Protein AF-A0A2S6R0L0-F1 (afdb_monomer_lite)

Sequence (97 aa):
MRRILYNMEFKGRGEQETDGEMLWITRSFAPCVSFTTEIDADGVDARIEQVAGPQAEFNSKVTAHDGGELGPGKKFREWGTISFGNGNVLNFDTVGA

Secondary structure (DSSP, 8-state):
-------------EEE-SSSS-EEEEEEEE--EEEEEEE-SS-EEEEEEE-SSPPEEEEEEEEETTSS---TT--EEEEEEEEETTTEEEEEEEEE-

Radius of gyration: 18.36 Å; chains: 1; bounding box: 41×34×45 Å

Foldseek 3Di:
DDDDDDDDDWDWDWDADPPPQLKTKTKTKAAAWDWDWDQDPVGIDIDIGGDDDDIKMWIKIKAFPVSDHDDPPTKMKMWTWIDDDPGDIDTDIDIDD

pLDDT: mean 84.63, std 9.33, range [51.34, 95.25]

Structure (mmCIF, N/CA/C/O backbone):
data_AF-A0A2S6R0L0-F1
#
_entry.id   AF-A0A2S6R0L0-F1
#
loop_
_atom_site.group_PDB
_atom_site.id
_atom_site.type_symbol
_atom_site.label_atom_id
_atom_site.label_alt_id
_atom_site.label_comp_id
_atom_site.label_asym_id
_atom_site.label_entity_id
_atom_site.label_seq_id
_atom_site.pdbx_PDB_ins_code
_atom_site.Cartn_x
_atom_site.Cartn_y
_atom_site.Cartn_z
_atom_site.occupancy
_atom_site.B_iso_or_equiv
_atom_site.auth_seq_id
_atom_site.auth_comp_id
_atom_site.auth_asym_id
_atom_site.auth_atom_id
_atom_site.pdbx_PDB_model_num
ATOM 1 N N . MET A 1 1 ? -16.981 -22.380 16.399 1.00 51.34 1 MET A N 1
ATOM 2 C CA . MET A 1 1 ? -15.949 -21.319 16.412 1.00 51.34 1 MET A CA 1
ATOM 3 C C . MET A 1 1 ? -16.335 -20.294 15.350 1.00 51.34 1 MET A C 1
ATOM 5 O O . MET A 1 1 ? -16.413 -20.679 14.191 1.00 51.34 1 MET A O 1
ATOM 9 N N . ARG A 1 2 ? -16.676 -19.053 15.723 1.00 71.31 2 ARG A N 1
ATOM 10 C CA . ARG A 1 2 ? -16.964 -17.972 14.759 1.00 71.31 2 ARG A CA 1
ATOM 11 C C . ARG A 1 2 ? -15.664 -17.202 14.516 1.00 71.31 2 ARG A C 1
ATOM 13 O O . ARG A 1 2 ? -14.997 -16.843 15.480 1.00 71.31 2 ARG A O 1
ATOM 20 N N . ARG A 1 3 ? -15.268 -17.036 13.253 1.00 70.00 3 ARG A N 1
ATOM 21 C CA . ARG A 1 3 ? -14.073 -16.277 12.853 1.00 70.00 3 ARG A CA 1
ATOM 22 C C . ARG A 1 3 ? -14.522 -14.925 12.312 1.00 70.00 3 ARG A C 1
ATOM 24 O O . ARG A 1 3 ? -15.468 -14.889 11.532 1.00 70.00 3 ARG A O 1
ATOM 31 N N . ILE A 1 4 ? -13.831 -13.860 12.702 1.00 69.69 4 ILE A N 1
ATOM 32 C CA . ILE A 1 4 ? -13.974 -12.528 12.108 1.00 69.69 4 ILE A CA 1
ATOM 33 C C . ILE A 1 4 ? -12.683 -12.264 11.337 1.00 69.69 4 ILE A C 1
ATOM 35 O O . ILE A 1 4 ? -11.598 -12.376 11.907 1.00 69.69 4 ILE A O 1
ATOM 39 N N . LEU A 1 5 ? -12.799 -11.997 10.037 1.00 72.00 5 LEU A N 1
ATOM 40 C CA . LEU A 1 5 ? -11.676 -11.601 9.189 1.00 72.00 5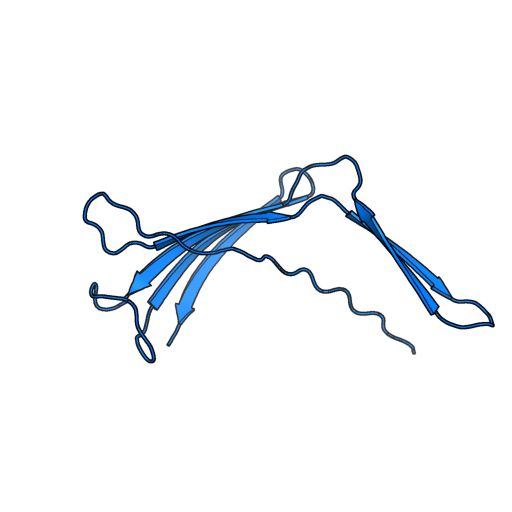 LEU A CA 1
ATOM 41 C C . LEU A 1 5 ? -11.720 -10.089 8.989 1.00 72.00 5 LEU A C 1
ATOM 43 O O . LEU A 1 5 ? -12.762 -9.550 8.626 1.00 72.00 5 LEU A O 1
ATOM 47 N N . TYR A 1 6 ? -10.570 -9.443 9.149 1.00 66.81 6 TYR A N 1
ATOM 48 C CA . TYR A 1 6 ? -10.363 -8.051 8.768 1.00 66.81 6 TYR A CA 1
ATOM 49 C C . TYR A 1 6 ? -9.381 -8.012 7.601 1.00 66.81 6 TYR A C 1
ATOM 51 O O . TYR A 1 6 ? -8.308 -8.608 7.681 1.00 66.81 6 TYR A O 1
ATOM 59 N N . ASN A 1 7 ? -9.751 -7.311 6.529 1.00 67.38 7 ASN A N 1
ATOM 60 C CA . ASN A 1 7 ? -8.891 -7.075 5.374 1.00 67.38 7 ASN A CA 1
ATOM 61 C C . ASN A 1 7 ? -8.625 -5.576 5.259 1.00 67.38 7 ASN A C 1
ATOM 63 O O . ASN A 1 7 ? -9.541 -4.770 5.414 1.00 67.38 7 ASN A O 1
ATOM 67 N N . MET A 1 8 ? -7.380 -5.215 4.965 1.00 64.50 8 MET A N 1
ATOM 68 C CA . MET A 1 8 ? -7.007 -3.846 4.619 1.00 64.50 8 MET A CA 1
ATOM 69 C C . MET A 1 8 ? -6.849 -3.755 3.105 1.00 64.50 8 MET A C 1
ATOM 71 O O . MET A 1 8 ? -6.187 -4.597 2.501 1.00 64.50 8 MET A O 1
ATOM 75 N N . GLU A 1 9 ? -7.457 -2.739 2.502 1.00 68.62 9 GLU A N 1
ATOM 76 C CA . GLU A 1 9 ? -7.383 -2.475 1.068 1.00 68.62 9 GLU A CA 1
ATOM 77 C C . GLU A 1 9 ? -6.772 -1.089 0.850 1.00 68.62 9 GLU A C 1
ATOM 79 O O . GLU A 1 9 ? -7.265 -0.094 1.382 1.00 68.62 9 GLU A O 1
ATOM 84 N N . PHE A 1 10 ? -5.709 -1.023 0.050 1.00 68.88 10 PHE A N 1
ATOM 85 C CA . PHE A 1 10 ? -5.149 0.232 -0.440 1.00 68.88 10 PHE A CA 1
ATOM 86 C C . PHE A 1 10 ? -5.691 0.479 -1.846 1.00 68.88 10 PHE A C 1
ATOM 88 O O . PHE A 1 10 ? -5.569 -0.380 -2.718 1.00 68.88 10 PHE A O 1
ATOM 95 N N . LYS A 1 11 ? -6.299 1.648 -2.071 1.00 67.69 11 LYS A N 1
ATOM 96 C CA . LYS A 1 11 ? -6.769 2.073 -3.396 1.00 67.69 11 LYS A CA 1
ATOM 97 C C . LYS A 1 11 ? -5.923 3.236 -3.870 1.00 67.69 11 LYS A C 1
ATOM 99 O O . LYS A 1 11 ? -5.934 4.301 -3.262 1.00 67.69 11 LYS A O 1
ATOM 104 N N . GLY A 1 12 ? -5.224 3.035 -4.976 1.00 66.06 12 GLY A N 1
ATOM 105 C CA . GLY A 1 12 ? -4.452 4.065 -5.655 1.00 66.06 12 GLY A CA 1
ATOM 106 C C . GLY A 1 12 ? -4.636 3.958 -7.157 1.00 66.06 12 GLY A C 1
ATOM 107 O O . GLY A 1 12 ? -4.985 2.898 -7.677 1.00 66.06 12 GLY A O 1
ATOM 108 N N . ARG A 1 13 ? -4.398 5.066 -7.855 1.00 74.38 13 ARG A N 1
ATOM 109 C CA . ARG A 1 13 ? -4.254 5.071 -9.308 1.00 74.38 13 ARG A CA 1
ATOM 110 C C . ARG A 1 13 ? -2.814 5.436 -9.630 1.00 74.38 13 ARG A C 1
ATOM 112 O O . ARG A 1 13 ? -2.319 6.435 -9.121 1.00 74.38 13 ARG A O 1
ATOM 119 N N . GLY A 1 14 ? -2.162 4.608 -10.439 1.00 75.94 14 GLY A N 1
ATOM 120 C CA . GLY A 1 14 ? -0.831 4.910 -10.945 1.00 75.94 14 GLY A CA 1
ATOM 121 C C . GLY A 1 14 ? -0.874 6.012 -11.991 1.00 75.94 14 GLY A C 1
ATOM 122 O O . GLY A 1 14 ? -1.773 6.037 -12.835 1.00 75.94 14 GLY A O 1
ATOM 123 N N . GLU A 1 15 ? 0.112 6.895 -11.938 1.00 81.62 15 GLU A N 1
ATOM 124 C CA . GLU A 1 15 ? 0.364 7.938 -12.926 1.00 81.62 15 GLU A CA 1
ATOM 125 C C . GLU A 1 15 ? 1.712 7.669 -13.597 1.00 81.62 15 GLU A C 1
ATOM 127 O O . GLU A 1 15 ? 2.636 7.144 -12.973 1.00 81.62 15 GLU A O 1
ATOM 132 N N . GLN A 1 16 ? 1.815 7.981 -14.886 1.00 79.69 16 GLN A N 1
ATOM 133 C CA . GLN A 1 16 ? 3.060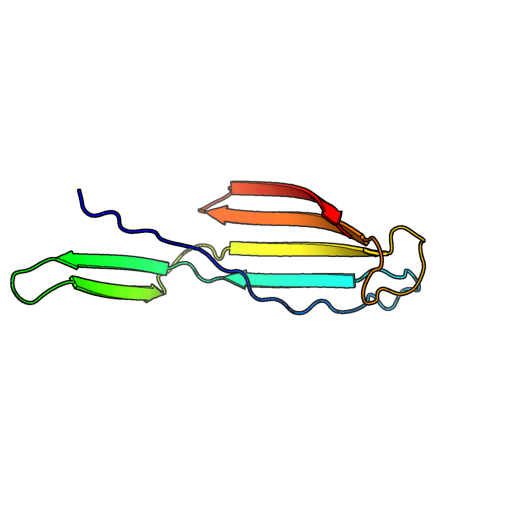 7.806 -15.623 1.00 79.69 16 GLN A CA 1
ATOM 134 C C . GLN A 1 16 ? 4.029 8.941 -15.284 1.00 79.69 16 GLN A C 1
ATOM 136 O O . GLN A 1 16 ? 3.646 10.111 -15.294 1.00 79.69 16 GLN A O 1
ATOM 141 N N . GLU A 1 17 ? 5.285 8.600 -15.011 1.00 78.94 17 GLU A N 1
ATOM 142 C CA . GLU A 1 17 ? 6.340 9.591 -14.833 1.00 78.94 17 GLU A CA 1
ATOM 143 C C . GLU A 1 17 ? 6.698 10.226 -16.188 1.00 78.94 17 GLU A C 1
ATOM 145 O O . GLU A 1 17 ? 6.844 9.544 -17.202 1.00 78.94 17 GLU A O 1
ATOM 150 N N . THR A 1 18 ? 6.793 11.557 -16.231 1.00 63.12 18 THR A N 1
ATOM 151 C CA . THR A 1 18 ? 6.953 12.329 -17.478 1.00 63.12 18 THR A CA 1
ATOM 152 C C . THR A 1 18 ? 8.391 12.438 -17.992 1.00 63.12 18 THR A C 1
ATOM 154 O O . THR A 1 18 ? 8.585 12.897 -19.115 1.00 63.12 18 THR A O 1
ATOM 157 N N . ASP A 1 19 ? 9.393 11.990 -17.229 1.00 65.69 19 ASP A N 1
ATOM 158 C CA . ASP A 1 19 ? 10.824 12.180 -17.537 1.00 65.69 19 ASP A CA 1
ATOM 159 C C . ASP A 1 19 ? 11.413 11.137 -18.514 1.00 65.69 19 ASP A C 1
ATOM 161 O O . ASP A 1 19 ? 12.625 10.953 -18.612 1.00 65.69 19 ASP A O 1
ATOM 165 N N . GLY A 1 20 ? 10.559 10.481 -19.307 1.00 60.78 20 GLY A N 1
ATOM 166 C CA . GLY A 1 20 ? 10.966 9.642 -20.441 1.00 60.78 20 GLY A CA 1
ATOM 167 C C . GLY A 1 20 ? 11.204 8.165 -20.120 1.00 60.78 20 GLY A C 1
ATOM 168 O O . GLY A 1 20 ? 11.369 7.371 -21.046 1.00 60.78 20 GLY A O 1
ATOM 169 N N . GLU A 1 21 ? 11.162 7.763 -18.848 1.00 68.75 21 GLU A N 1
ATOM 170 C CA . GLU A 1 21 ? 11.067 6.348 -18.481 1.00 68.75 21 GLU A CA 1
ATOM 171 C C . GLU A 1 21 ? 9.611 5.865 -18.578 1.00 68.75 21 GLU A C 1
ATOM 173 O O . GLU A 1 21 ? 8.676 6.544 -18.157 1.00 68.75 21 GLU A O 1
ATOM 178 N N . MET A 1 22 ? 9.400 4.654 -19.110 1.00 79.06 22 MET A N 1
ATOM 179 C CA . MET A 1 22 ? 8.099 3.964 -19.101 1.00 79.06 22 MET A CA 1
ATOM 180 C C . MET A 1 22 ? 7.810 3.402 -17.701 1.00 79.06 22 MET A C 1
ATOM 182 O O . MET A 1 22 ? 7.682 2.190 -17.493 1.00 79.06 22 MET A O 1
ATOM 186 N N . LEU A 1 23 ? 7.768 4.309 -16.728 1.00 85.81 23 LEU A N 1
ATOM 187 C CA . LEU A 1 23 ? 7.613 4.035 -15.313 1.00 85.81 23 LEU A CA 1
ATOM 188 C C . LEU A 1 23 ? 6.291 4.618 -14.825 1.00 85.81 23 LEU A C 1
ATOM 190 O O . LEU A 1 23 ? 5.982 5.790 -15.030 1.00 85.81 23 LEU A O 1
ATOM 194 N N . TRP A 1 24 ? 5.506 3.775 -14.170 1.00 87.88 24 TRP A N 1
ATOM 195 C CA . TRP A 1 24 ? 4.250 4.162 -13.549 1.00 87.88 24 TRP A CA 1
ATOM 196 C C . TRP A 1 24 ? 4.435 4.190 -12.046 1.00 87.88 24 TRP A C 1
ATOM 198 O O . TRP A 1 24 ? 4.882 3.208 -11.455 1.00 87.88 24 TRP A O 1
ATOM 208 N N . ILE A 1 25 ? 4.088 5.307 -11.422 1.00 88.75 25 ILE A N 1
ATOM 209 C CA . ILE A 1 25 ? 4.218 5.508 -9.985 1.00 88.75 25 ILE A CA 1
ATOM 210 C C . ILE A 1 25 ? 2.823 5.592 -9.388 1.00 88.75 25 ILE A C 1
ATOM 212 O O . ILE A 1 25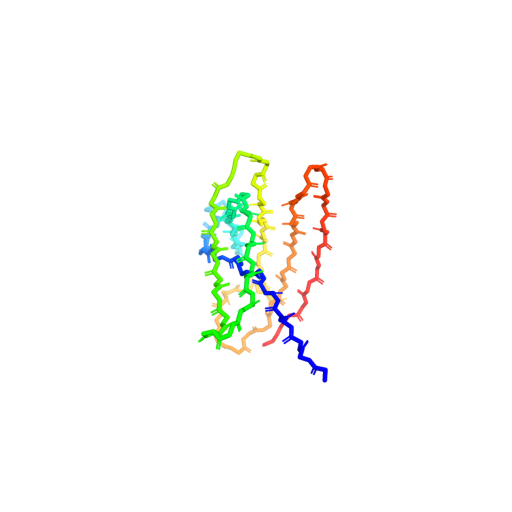 ? 1.984 6.370 -9.833 1.00 88.75 25 ILE A O 1
ATOM 216 N N . THR A 1 26 ? 2.573 4.801 -8.351 1.00 89.25 26 THR A N 1
ATOM 217 C CA . THR A 1 26 ? 1.335 4.878 -7.573 1.00 89.25 26 THR A CA 1
ATOM 218 C C . THR A 1 26 ? 1.659 5.315 -6.161 1.00 89.25 26 THR A C 1
ATOM 220 O O . THR A 1 26 ? 2.525 4.729 -5.509 1.00 89.25 26 THR A O 1
ATOM 223 N N . ARG A 1 27 ? 0.917 6.309 -5.671 1.00 89.50 27 ARG A N 1
ATOM 224 C CA . ARG A 1 27 ? 0.886 6.665 -4.255 1.00 89.50 27 ARG A CA 1
ATOM 225 C C . ARG A 1 27 ? -0.540 6.602 -3.748 1.00 89.50 27 ARG A C 1
ATOM 227 O O . ARG A 1 27 ? -1.447 7.147 -4.372 1.00 89.50 27 ARG A O 1
ATOM 234 N N . SER A 1 28 ? -0.743 5.928 -2.625 1.00 89.25 28 SER A N 1
ATOM 235 C CA . SER A 1 28 ? -2.034 5.923 -1.942 1.00 89.25 28 SER A CA 1
ATOM 236 C C . SER A 1 28 ? -1.860 5.928 -0.437 1.00 89.25 28 SER A C 1
ATOM 238 O O . SER A 1 28 ? -0.852 5.455 0.087 1.00 89.25 28 SER A O 1
ATOM 240 N N . PHE A 1 29 ? -2.861 6.470 0.244 1.00 87.56 29 PHE A N 1
ATOM 241 C CA . PHE A 1 29 ? -2.850 6.663 1.683 1.00 87.56 29 PHE A CA 1
ATOM 242 C C . PHE A 1 29 ? -4.098 6.028 2.284 1.00 87.56 29 PHE A C 1
ATOM 244 O O . PHE A 1 29 ? -5.184 6.124 1.708 1.00 87.56 29 PHE A O 1
ATOM 251 N N . ALA A 1 30 ? -3.948 5.404 3.448 1.00 87.19 30 ALA A N 1
ATOM 252 C CA . ALA A 1 30 ? -5.059 4.895 4.240 1.00 87.19 30 ALA A CA 1
ATOM 253 C C . ALA A 1 30 ? -4.993 5.492 5.656 1.00 87.19 30 ALA A C 1
ATOM 255 O O . ALA A 1 30 ? -3.928 5.454 6.283 1.00 87.19 30 ALA A O 1
ATOM 256 N N . PRO A 1 31 ? -6.094 6.066 6.175 1.00 87.44 31 PRO A N 1
ATOM 257 C CA . PRO A 1 31 ? -6.095 6.678 7.496 1.00 87.44 31 PRO A CA 1
ATOM 258 C C . PRO A 1 31 ? -5.917 5.634 8.604 1.00 87.44 31 PRO A C 1
ATOM 260 O O . PRO A 1 31 ? -6.216 4.452 8.430 1.00 87.44 31 PRO A O 1
ATOM 263 N N . CYS A 1 32 ? -5.475 6.089 9.777 1.00 85.38 32 CYS A N 1
ATOM 264 C CA . CYS A 1 32 ? -5.523 5.272 10.983 1.00 85.38 32 CYS A CA 1
ATOM 265 C C . CYS A 1 32 ? -6.985 5.089 11.410 1.00 85.38 32 CYS A C 1
ATOM 267 O O . CYS A 1 32 ? -7.733 6.066 11.501 1.00 85.38 32 CYS A O 1
ATOM 269 N N . VAL A 1 33 ? -7.398 3.849 11.657 1.00 86.56 33 VAL A N 1
ATOM 270 C CA . VAL A 1 33 ? -8.780 3.519 12.015 1.00 86.56 33 VAL A CA 1
ATOM 271 C C . VAL A 1 33 ? -8.829 2.570 13.207 1.00 86.56 33 VAL A C 1
ATOM 273 O O . VAL A 1 33 ? -7.940 1.739 13.394 1.00 86.56 33 VAL A O 1
ATOM 276 N N . SER A 1 34 ? -9.891 2.689 13.997 1.00 85.94 34 SER A N 1
ATOM 277 C CA . SER A 1 34 ? -10.299 1.705 14.993 1.00 85.94 34 SER A CA 1
ATOM 278 C C . SER A 1 34 ? -11.397 0.819 14.413 1.00 85.94 34 SER A C 1
ATOM 280 O O . SER A 1 34 ? -12.311 1.315 13.753 1.00 85.94 34 SER A O 1
ATOM 282 N N . PHE A 1 35 ? -11.310 -0.482 14.685 1.00 88.00 35 PHE A N 1
ATOM 283 C CA . PHE A 1 35 ? -12.348 -1.459 14.375 1.00 88.00 35 PHE A CA 1
ATOM 284 C C . PHE A 1 35 ? -12.952 -1.954 15.684 1.00 88.00 35 PHE A C 1
ATOM 286 O O . PHE A 1 35 ? -12.273 -2.620 16.468 1.00 88.00 35 PHE A O 1
ATOM 293 N N . THR A 1 36 ? -14.230 -1.665 15.899 1.00 88.50 36 THR A N 1
ATOM 294 C CA . THR A 1 36 ? -14.974 -2.140 17.068 1.00 88.50 36 THR A CA 1
ATOM 295 C C . THR A 1 36 ? -16.017 -3.134 16.593 1.00 88.50 36 THR A C 1
ATOM 297 O O . THR A 1 36 ? -16.811 -2.817 15.711 1.00 88.50 36 THR A O 1
ATOM 300 N N . THR A 1 37 ? -16.005 -4.343 17.152 1.00 89.94 37 THR A N 1
ATOM 301 C CA . THR A 1 37 ? -17.054 -5.339 16.911 1.00 89.94 37 THR A CA 1
ATOM 302 C C . THR A 1 37 ? -17.680 -5.748 18.229 1.00 89.94 37 THR A C 1
ATOM 304 O O . THR A 1 37 ? -16.980 -6.210 19.131 1.00 89.94 37 THR A O 1
ATOM 307 N N . GLU A 1 38 ? -18.995 -5.611 18.311 1.00 90.94 38 GLU A N 1
ATOM 308 C CA . GLU A 1 38 ? -19.809 -6.012 19.450 1.00 90.94 38 GLU A CA 1
ATOM 309 C C . GLU A 1 38 ? -20.703 -7.180 19.030 1.00 90.94 38 GLU A C 1
ATOM 311 O O . GLU A 1 38 ? -21.230 -7.221 17.918 1.00 90.94 38 GLU A O 1
ATOM 316 N N . ILE A 1 39 ? -20.817 -8.180 19.904 1.00 91.00 39 ILE A N 1
ATOM 317 C CA . ILE A 1 39 ? -21.658 -9.356 19.682 1.00 91.00 39 ILE A CA 1
ATOM 318 C C . ILE A 1 39 ? -22.613 -9.450 20.859 1.00 91.00 39 ILE A C 1
ATOM 320 O O . ILE A 1 39 ? -22.171 -9.614 21.998 1.00 91.00 39 ILE A O 1
ATOM 324 N N . ASP A 1 40 ? -23.905 -9.395 20.577 1.00 90.38 40 ASP A N 1
ATOM 325 C CA . ASP A 1 40 ? -24.963 -9.480 21.576 1.00 90.38 40 ASP A CA 1
ATOM 326 C C . ASP A 1 40 ? -26.061 -10.468 21.139 1.00 90.38 40 ASP A C 1
ATOM 328 O O . ASP A 1 40 ? -25.855 -11.322 20.269 1.00 90.38 40 ASP A O 1
ATOM 332 N N . ALA A 1 41 ? -27.209 -10.423 21.818 1.00 94.31 41 ALA A N 1
ATOM 333 C CA . ALA A 1 41 ? -28.349 -11.277 21.500 1.00 94.31 41 ALA A CA 1
ATOM 334 C C . ALA A 1 41 ? -29.032 -10.902 20.171 1.00 94.31 41 ALA A C 1
ATOM 336 O O . ALA A 1 41 ? -29.676 -11.763 19.570 1.00 94.31 41 ALA A O 1
ATOM 337 N N . ASP A 1 42 ? -28.865 -9.660 19.712 1.00 90.94 42 ASP A N 1
ATOM 338 C CA . ASP A 1 42 ? -29.490 -9.105 18.512 1.00 90.94 42 ASP A CA 1
ATOM 339 C C . ASP A 1 42 ? -28.614 -9.313 17.266 1.00 90.94 42 ASP A C 1
ATOM 341 O O . ASP A 1 42 ? -29.120 -9.363 16.141 1.00 90.94 42 ASP A O 1
ATOM 345 N N . GLY A 1 43 ? -27.308 -9.532 17.447 1.00 88.94 43 GLY A N 1
ATOM 346 C CA . GLY A 1 43 ? -26.425 -10.006 16.391 1.00 88.94 43 GLY A CA 1
ATOM 347 C C . GLY A 1 43 ? -24.979 -9.551 16.536 1.00 88.94 43 GLY A C 1
ATOM 348 O O . GLY A 1 43 ? -24.326 -9.791 17.549 1.00 88.94 43 GLY A O 1
ATOM 349 N N . VAL A 1 44 ? -24.445 -9.002 15.445 1.00 90.25 44 VAL A N 1
ATOM 350 C CA . VAL A 1 44 ? -23.079 -8.477 15.353 1.00 90.25 44 VAL A CA 1
ATOM 351 C C . VAL A 1 44 ? -23.173 -7.040 14.861 1.00 90.25 44 VAL A C 1
ATOM 353 O O . VAL A 1 44 ? -23.643 -6.820 13.744 1.00 90.25 44 VAL A O 1
ATOM 356 N N . ASP A 1 45 ? -22.708 -6.092 15.670 1.00 90.19 45 ASP A N 1
ATOM 357 C CA . ASP A 1 45 ? -22.501 -4.702 15.263 1.00 90.19 45 ASP A CA 1
ATOM 358 C C . ASP A 1 45 ? -21.008 -4.465 15.017 1.00 90.19 45 ASP A C 1
ATOM 360 O O . ASP A 1 45 ? -20.159 -4.895 15.800 1.00 90.19 45 ASP A O 1
ATOM 364 N N . ALA A 1 46 ? -20.677 -3.801 13.913 1.00 88.81 46 ALA A N 1
ATOM 365 C CA . ALA A 1 46 ? -19.303 -3.521 13.525 1.00 88.81 46 ALA A CA 1
ATOM 366 C C . ALA A 1 4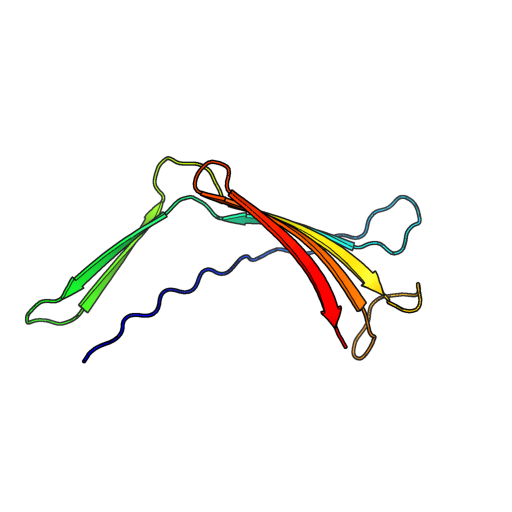6 ? -19.169 -2.067 13.084 1.00 88.81 46 ALA A C 1
ATOM 368 O O . ALA A 1 46 ? -19.870 -1.598 12.187 1.00 88.81 46 ALA A O 1
ATOM 369 N N . ARG A 1 47 ? -18.220 -1.362 13.699 1.00 89.75 47 ARG A N 1
ATOM 370 C CA . ARG A 1 47 ? -17.962 0.058 13.463 1.00 89.75 47 ARG A CA 1
ATOM 371 C C . ARG A 1 47 ? -16.506 0.266 13.090 1.00 89.75 47 ARG A C 1
ATOM 373 O O . ARG A 1 47 ? -15.607 -0.334 13.682 1.00 89.75 47 ARG A O 1
ATOM 380 N N . ILE A 1 48 ? -16.296 1.124 12.097 1.00 88.31 48 ILE A N 1
ATOM 381 C CA . ILE A 1 48 ? -14.976 1.561 11.650 1.00 88.31 48 ILE A CA 1
ATOM 382 C C . ILE A 1 48 ? -14.940 3.070 11.799 1.00 88.31 48 ILE A C 1
ATOM 384 O O . ILE A 1 48 ? -15.734 3.775 11.179 1.00 88.31 48 ILE A O 1
ATOM 388 N N . GLU A 1 49 ? -14.016 3.556 12.611 1.00 91.62 49 GLU A N 1
ATOM 389 C CA . GLU A 1 49 ? -13.902 4.975 12.920 1.00 91.62 49 GLU A CA 1
ATOM 390 C C . GLU A 1 49 ? -12.477 5.431 12.656 1.00 91.62 49 GLU A C 1
ATOM 392 O O . GLU A 1 49 ? -11.517 4.792 13.086 1.00 91.62 49 GLU A O 1
ATOM 397 N N . GLN A 1 50 ? -12.326 6.547 11.947 1.00 89.00 50 GLN A N 1
ATOM 398 C CA . GLN A 1 50 ? -11.024 7.177 11.813 1.00 89.00 50 GLN A CA 1
ATOM 399 C C . GLN A 1 50 ? -10.586 7.736 13.167 1.00 89.00 50 GLN A C 1
ATOM 401 O O . GLN A 1 50 ? -11.350 8.414 13.850 1.00 89.00 50 GLN A O 1
ATOM 406 N N . VAL A 1 51 ? -9.335 7.479 13.533 1.00 89.31 51 VAL A N 1
ATOM 407 C CA . VAL A 1 51 ? -8.731 7.960 14.777 1.00 89.31 51 VAL A CA 1
ATOM 408 C C . VAL A 1 51 ? -7.475 8.769 14.479 1.00 89.31 51 VAL A C 1
ATOM 410 O O . VAL A 1 51 ? -6.890 8.679 13.397 1.00 89.31 51 VAL A O 1
ATOM 413 N N . ALA A 1 52 ? -7.045 9.580 15.445 1.00 89.69 52 ALA A N 1
ATOM 414 C CA . ALA A 1 52 ? -5.758 10.255 15.351 1.00 89.69 52 ALA A CA 1
ATOM 415 C C . ALA A 1 52 ? -4.625 9.216 15.350 1.00 89.69 52 ALA A C 1
ATOM 417 O O . ALA A 1 52 ? -4.574 8.341 16.213 1.00 89.69 52 ALA A O 1
ATOM 418 N N . GLY A 1 53 ? -3.704 9.323 14.394 1.00 85.12 53 GLY A N 1
ATOM 419 C CA . GLY A 1 53 ? -2.582 8.400 14.277 1.00 85.12 53 GLY A CA 1
ATOM 420 C C . GLY A 1 53 ? -1.868 8.504 12.930 1.00 85.12 53 GLY A C 1
ATOM 421 O O . GLY A 1 53 ? -2.325 9.230 12.043 1.00 85.12 53 GLY A O 1
ATOM 422 N N . PRO A 1 54 ? -0.739 7.795 12.770 1.00 84.56 54 PRO A N 1
ATOM 423 C CA . PRO A 1 54 ? -0.012 7.761 11.510 1.00 84.56 54 PRO A CA 1
ATOM 424 C C . PRO A 1 54 ? -0.845 7.058 10.433 1.00 84.56 54 PRO A C 1
ATOM 426 O O . PRO A 1 54 ? -1.384 5.974 10.660 1.00 84.56 54 PRO A O 1
ATOM 429 N N . GLN A 1 55 ? -0.930 7.675 9.256 1.00 87.38 55 GLN A N 1
ATOM 430 C CA . GLN A 1 55 ? -1.507 7.047 8.070 1.00 87.38 55 GLN A CA 1
ATOM 431 C C . GLN A 1 55 ? -0.587 5.945 7.546 1.00 87.38 55 GLN A C 1
ATOM 433 O O . GLN A 1 55 ? 0.635 6.026 7.691 1.00 87.38 55 GLN A O 1
ATOM 438 N N . ALA A 1 56 ? -1.177 4.934 6.921 1.00 89.56 56 ALA A N 1
ATOM 439 C CA . ALA A 1 56 ? -0.417 4.019 6.092 1.00 89.56 56 ALA A CA 1
ATOM 440 C C . ALA A 1 56 ? -0.227 4.632 4.701 1.00 89.56 56 ALA A C 1
ATOM 442 O O . ALA A 1 56 ? -1.138 5.269 4.168 1.00 89.56 56 ALA A O 1
ATOM 443 N N . GLU A 1 57 ? 0.945 4.429 4.114 1.00 91.00 57 GLU A N 1
ATOM 444 C CA . GLU A 1 57 ? 1.300 4.932 2.793 1.00 91.00 57 GLU A CA 1
ATOM 445 C C . GLU A 1 57 ? 1.834 3.783 1.940 1.00 91.00 57 GLU A C 1
ATOM 447 O O . GLU A 1 57 ? 2.772 3.080 2.316 1.00 91.00 57 GLU A O 1
ATOM 452 N N . PHE A 1 58 ? 1.225 3.605 0.775 1.00 91.00 58 PHE A N 1
ATOM 453 C CA . PHE A 1 58 ? 1.669 2.690 -0.263 1.00 91.00 58 PHE A CA 1
ATOM 454 C C . PHE A 1 58 ? 2.341 3.500 -1.367 1.00 91.00 58 PHE A C 1
ATOM 456 O O . PHE A 1 58 ? 1.708 4.366 -1.976 1.00 91.00 58 PHE A O 1
ATOM 463 N N . ASN A 1 59 ? 3.605 3.188 -1.635 1.00 91.81 59 ASN A N 1
ATOM 464 C CA . ASN A 1 59 ? 4.374 3.707 -2.756 1.00 91.81 59 ASN A CA 1
ATOM 465 C C . ASN A 1 59 ? 4.768 2.544 -3.654 1.00 91.81 59 ASN A C 1
ATOM 467 O O . ASN A 1 59 ? 5.410 1.606 -3.189 1.00 91.81 59 ASN A O 1
ATOM 471 N N . SER A 1 60 ? 4.449 2.632 -4.938 1.00 92.00 60 SER A N 1
ATOM 472 C CA . SER A 1 60 ? 4.791 1.596 -5.905 1.00 92.00 60 SER A CA 1
ATOM 473 C C . SER A 1 60 ? 5.300 2.184 -7.207 1.00 92.00 60 SER A C 1
ATOM 475 O O . SER A 1 60 ? 4.909 3.282 -7.609 1.00 92.00 60 SER A O 1
ATOM 477 N N . LYS A 1 61 ? 6.182 1.426 -7.845 1.00 92.56 61 LYS A N 1
ATOM 478 C CA . LYS A 1 61 ? 6.722 1.642 -9.175 1.00 92.56 61 LYS A CA 1
ATOM 479 C C . LYS A 1 61 ? 6.429 0.409 -10.015 1.00 92.56 61 LYS A C 1
ATOM 481 O O . LYS A 1 61 ? 6.723 -0.703 -9.587 1.00 92.56 61 LYS A O 1
ATOM 486 N N . VAL A 1 62 ? 5.886 0.612 -11.209 1.00 92.19 62 VAL A N 1
ATOM 487 C CA . VAL A 1 62 ? 5.544 -0.450 -12.157 1.00 92.19 62 VAL A CA 1
ATOM 488 C C . VAL A 1 62 ? 6.184 -0.151 -13.503 1.00 92.19 62 VAL A C 1
ATOM 490 O O . VAL A 1 62 ? 6.076 0.960 -14.021 1.00 92.19 62 VAL A O 1
ATOM 493 N N . THR A 1 63 ? 6.797 -1.162 -14.107 1.00 91.94 63 THR A N 1
ATOM 494 C CA . THR A 1 63 ? 7.254 -1.095 -15.497 1.00 91.94 63 THR A CA 1
ATOM 495 C C . THR A 1 63 ? 6.920 -2.379 -16.244 1.00 91.94 63 THR A C 1
ATOM 497 O O . THR A 1 63 ? 6.792 -3.452 -15.642 1.00 91.94 63 THR A O 1
ATOM 500 N N . ALA A 1 64 ? 6.776 -2.281 -17.564 1.00 90.50 64 ALA A N 1
ATOM 501 C CA . ALA A 1 64 ? 6.650 -3.461 -18.401 1.00 90.50 64 ALA A CA 1
ATOM 502 C C . ALA A 1 64 ? 7.978 -4.227 -18.391 1.00 90.50 64 ALA A C 1
ATOM 504 O O . ALA A 1 64 ? 9.056 -3.646 -18.502 1.00 90.50 64 ALA A O 1
ATOM 505 N N . HIS A 1 65 ? 7.919 -5.550 -18.269 1.00 86.50 65 HIS A N 1
ATOM 506 C CA . HIS A 1 65 ? 9.127 -6.373 -18.179 1.00 86.50 65 HIS A CA 1
ATOM 507 C C . HIS A 1 65 ? 9.955 -6.345 -19.482 1.00 86.50 65 HIS A C 1
ATOM 509 O O . HIS A 1 65 ? 11.149 -6.638 -19.474 1.00 86.50 65 HIS A O 1
ATOM 515 N N . ASP A 1 66 ? 9.323 -6.014 -20.610 1.00 87.44 66 ASP A N 1
ATOM 516 C CA . ASP A 1 66 ? 9.951 -5.841 -21.923 1.00 87.44 66 ASP A CA 1
ATOM 517 C C . ASP A 1 66 ? 10.460 -4.405 -22.172 1.00 87.44 66 ASP A C 1
ATOM 519 O O . ASP A 1 66 ? 11.006 -4.136 -23.239 1.00 87.44 66 ASP A O 1
ATOM 523 N N . GLY A 1 67 ? 10.281 -3.488 -21.212 1.00 81.50 67 GLY A N 1
ATOM 524 C CA . GLY A 1 67 ? 10.617 -2.067 -21.350 1.00 81.50 67 GLY A CA 1
ATOM 525 C C . GLY A 1 67 ? 9.680 -1.277 -22.274 1.00 81.50 67 GLY A C 1
ATOM 526 O O . GLY A 1 67 ? 9.966 -0.122 -22.578 1.00 81.50 67 GLY A O 1
ATOM 527 N N . GLY A 1 68 ? 8.587 -1.887 -22.746 1.00 84.00 68 GLY A N 1
ATOM 528 C CA . GLY A 1 68 ? 7.589 -1.242 -23.595 1.00 84.00 68 GLY A CA 1
ATOM 529 C C . GLY A 1 68 ? 6.423 -0.630 -22.814 1.00 84.00 68 GLY A C 1
ATOM 530 O O . GLY A 1 68 ? 6.486 -0.400 -21.608 1.00 84.00 68 GLY A O 1
ATOM 531 N N . GLU A 1 69 ? 5.311 -0.382 -23.510 1.00 87.19 69 GLU A N 1
ATOM 532 C CA . GLU A 1 69 ? 4.065 0.055 -22.868 1.00 87.19 69 GLU A CA 1
ATOM 533 C C . GLU A 1 69 ? 3.434 -1.072 -22.043 1.00 87.19 69 GLU A C 1
ATO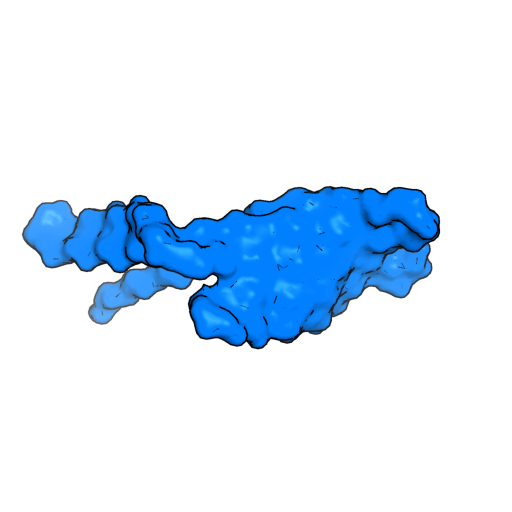M 535 O O . GLU A 1 69 ? 3.459 -2.237 -22.460 1.00 87.19 69 GLU A O 1
ATOM 540 N N . LEU A 1 70 ? 2.840 -0.716 -20.898 1.00 85.19 70 LEU A N 1
ATOM 541 C CA . LEU A 1 70 ? 1.987 -1.609 -20.113 1.00 85.19 70 LEU A CA 1
ATOM 542 C C . LEU A 1 70 ? 0.682 -1.880 -20.865 1.00 85.19 70 LEU A C 1
ATOM 544 O O . LEU A 1 70 ? 0.118 -0.996 -21.506 1.00 85.19 70 LEU A O 1
ATOM 548 N N . GLY A 1 71 ? 0.171 -3.103 -20.756 1.00 83.25 71 GLY A N 1
ATOM 549 C CA . GLY A 1 71 ? -1.083 -3.473 -21.396 1.00 83.25 71 GLY A CA 1
ATOM 550 C C . GLY A 1 71 ? -1.568 -4.864 -20.998 1.00 83.25 71 GLY A C 1
ATOM 551 O O . GLY A 1 71 ? -0.839 -5.610 -20.340 1.00 83.25 71 GLY A O 1
ATOM 552 N N . PRO A 1 72 ? -2.801 -5.228 -21.387 1.00 85.06 72 PRO A N 1
ATOM 553 C CA . PRO A 1 72 ? -3.377 -6.528 -21.065 1.00 85.06 72 PRO A CA 1
ATOM 554 C C . PRO A 1 72 ? -2.488 -7.693 -21.527 1.00 85.06 72 PRO A C 1
ATOM 556 O O . PRO A 1 72 ? -2.044 -7.722 -22.674 1.00 85.06 72 PRO A O 1
ATOM 559 N N . GLY A 1 73 ? -2.244 -8.657 -20.634 1.00 85.06 73 GLY A N 1
ATOM 560 C CA . GLY A 1 73 ? -1.451 -9.861 -20.912 1.00 85.06 73 GLY A CA 1
ATOM 561 C C . GLY A 1 73 ? 0.064 -9.643 -21.002 1.00 85.06 73 GLY A C 1
ATOM 562 O O . GLY A 1 73 ? 0.788 -10.569 -21.377 1.00 85.06 73 GLY A O 1
ATOM 563 N N . LYS A 1 74 ? 0.560 -8.439 -20.690 1.00 89.38 74 LYS A N 1
ATOM 564 C CA . LYS A 1 74 ? 1.996 -8.174 -20.602 1.00 89.38 74 LYS A CA 1
ATOM 565 C C . LYS A 1 74 ? 2.524 -8.420 -19.198 1.00 89.38 74 LYS A C 1
ATOM 567 O O . LYS A 1 74 ? 1.958 -7.963 -18.209 1.00 89.38 74 LYS A O 1
ATOM 572 N N . LYS A 1 75 ? 3.705 -9.036 -19.144 1.00 93.19 75 LYS A N 1
ATOM 573 C CA . LYS A 1 75 ? 4.471 -9.152 -17.906 1.00 93.19 75 LYS A CA 1
ATOM 574 C C . LYS A 1 75 ? 4.922 -7.783 -17.423 1.00 93.19 75 LYS A C 1
ATOM 576 O O . LYS A 1 75 ? 5.393 -6.962 -18.213 1.00 93.19 75 LYS A O 1
ATOM 581 N N . PHE A 1 76 ? 4.861 -7.586 -16.118 1.00 92.44 76 PHE A N 1
ATOM 582 C CA . PHE A 1 76 ? 5.317 -6.370 -15.461 1.00 92.44 76 PHE A CA 1
ATOM 583 C C . PHE A 1 76 ? 6.164 -6.714 -14.242 1.00 92.44 76 PHE A C 1
ATOM 585 O O . PHE A 1 76 ? 6.065 -7.808 -13.679 1.00 92.44 76 PHE A O 1
ATOM 592 N N . ARG A 1 77 ? 7.004 -5.765 -13.839 1.00 92.88 77 ARG A N 1
ATOM 593 C CA . ARG A 1 77 ? 7.650 -5.769 -12.530 1.00 92.88 77 ARG A CA 1
ATOM 594 C C . ARG A 1 77 ? 7.083 -4.617 -11.724 1.00 92.88 77 ARG A C 1
ATOM 596 O O . ARG A 1 77 ? 7.029 -3.494 -12.220 1.00 92.88 77 ARG A O 1
ATOM 603 N N . GLU A 1 78 ? 6.692 -4.911 -10.496 1.00 92.50 78 GLU A N 1
ATOM 604 C CA . GLU A 1 78 ? 6.227 -3.937 -9.524 1.00 92.50 78 GLU A CA 1
ATOM 605 C C . GLU A 1 78 ? 7.091 -4.016 -8.269 1.00 92.50 78 GLU A C 1
ATOM 607 O O . GLU A 1 78 ? 7.346 -5.101 -7.753 1.00 92.50 78 GLU A O 1
ATOM 612 N N . TRP A 1 79 ? 7.535 -2.874 -7.760 1.00 94.44 79 TRP A N 1
ATOM 613 C CA . TRP A 1 79 ? 8.278 -2.817 -6.510 1.00 94.44 79 TRP A CA 1
ATOM 614 C C . TRP A 1 79 ? 7.958 -1.542 -5.753 1.00 94.44 79 TRP A C 1
ATOM 616 O O . TRP A 1 79 ? 7.600 -0.514 -6.332 1.00 94.44 79 TRP A O 1
ATOM 626 N N . GLY A 1 80 ? 8.113 -1.595 -4.438 1.00 94.38 80 GLY A N 1
ATOM 627 C CA . GLY A 1 80 ? 7.702 -0.475 -3.621 1.00 94.38 80 GLY A CA 1
ATOM 628 C C . GLY A 1 80 ? 7.781 -0.719 -2.131 1.00 94.38 80 GLY A C 1
ATOM 629 O O . GLY A 1 80 ? 8.406 -1.668 -1.648 1.00 94.38 80 GLY A O 1
ATOM 630 N N . THR A 1 81 ? 7.131 0.186 -1.410 1.00 94.69 81 THR A N 1
ATOM 631 C CA . THR A 1 81 ? 7.070 0.186 0.043 1.00 94.69 81 TH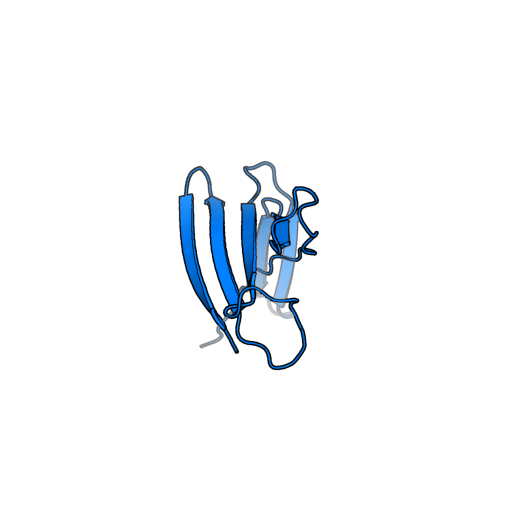R A CA 1
ATOM 632 C C . THR A 1 81 ? 5.646 0.390 0.536 1.00 94.69 81 THR A C 1
ATOM 634 O O . THR A 1 81 ? 4.847 1.109 -0.063 1.00 94.69 81 THR A O 1
ATOM 637 N N . ILE A 1 82 ? 5.342 -0.239 1.667 1.00 91.62 82 ILE A N 1
ATOM 638 C CA . ILE A 1 82 ? 4.163 0.054 2.476 1.00 91.62 82 ILE A CA 1
ATOM 639 C C . ILE A 1 82 ? 4.669 0.484 3.841 1.00 91.62 82 ILE A C 1
ATOM 641 O O . ILE A 1 82 ? 5.210 -0.341 4.578 1.00 91.62 82 ILE A O 1
ATOM 645 N N . SER A 1 83 ? 4.517 1.759 4.184 1.00 91.94 83 SER A N 1
ATOM 646 C CA . SER A 1 83 ? 4.732 2.228 5.549 1.00 91.94 83 SER A CA 1
ATOM 647 C C . SER A 1 83 ? 3.403 2.199 6.297 1.00 91.94 83 SER A C 1
ATOM 649 O O . SER A 1 83 ? 2.353 2.548 5.764 1.00 91.94 83 SER A O 1
ATOM 651 N N . PHE A 1 84 ? 3.419 1.705 7.527 1.00 87.69 84 PHE A N 1
ATOM 652 C CA . PHE A 1 84 ? 2.227 1.591 8.364 1.00 87.69 84 PHE A CA 1
ATOM 653 C C . PHE A 1 84 ? 2.635 1.545 9.831 1.00 87.69 84 PHE A C 1
ATOM 655 O O . PHE A 1 84 ? 3.809 1.380 10.142 1.00 87.69 84 PHE A O 1
ATOM 662 N N . GLY A 1 85 ? 1.663 1.698 10.735 1.00 75.25 85 GLY A N 1
ATOM 663 C CA . GLY A 1 85 ? 1.825 1.451 12.170 1.00 75.25 85 GLY A CA 1
ATOM 664 C C . GLY A 1 85 ? 3.131 1.993 12.754 1.00 75.25 85 GLY A C 1
ATOM 665 O O . GLY A 1 85 ? 4.092 1.251 12.882 1.00 75.25 85 GLY A O 1
ATOM 666 N N . ASN A 1 86 ? 3.170 3.276 13.100 1.00 79.94 86 ASN A N 1
ATOM 667 C CA . ASN A 1 86 ? 4.246 3.922 13.862 1.00 79.94 86 ASN A CA 1
ATOM 668 C C . ASN A 1 86 ? 5.689 3.435 13.564 1.00 79.94 86 ASN A C 1
ATOM 670 O O . ASN A 1 86 ? 6.411 3.025 14.472 1.00 79.94 86 ASN A O 1
ATOM 674 N N . GLY A 1 87 ? 6.099 3.486 12.291 1.00 84.69 87 GLY A N 1
ATOM 675 C CA . GLY A 1 87 ? 7.478 3.214 11.862 1.00 84.69 87 GLY A CA 1
ATOM 676 C C . GLY A 1 87 ? 7.720 1.853 11.205 1.00 84.69 87 GLY A C 1
ATOM 677 O O . GLY A 1 87 ? 8.855 1.574 10.824 1.00 84.69 87 GLY A O 1
ATOM 678 N N . ASN A 1 88 ? 6.693 1.015 11.030 1.00 89.00 88 ASN A N 1
ATOM 679 C CA . ASN A 1 88 ? 6.843 -0.219 10.262 1.00 89.00 88 ASN A CA 1
ATOM 680 C C . ASN A 1 88 ? 6.903 0.069 8.759 1.00 89.00 88 ASN A C 1
ATOM 682 O O . ASN A 1 88 ? 6.205 0.945 8.243 1.00 89.00 88 ASN A O 1
ATOM 686 N N . VAL A 1 89 ? 7.728 -0.709 8.057 1.00 92.62 89 VAL A N 1
ATOM 687 C CA . VAL A 1 89 ? 7.880 -0.644 6.602 1.00 92.62 89 VAL A CA 1
ATOM 688 C C . VAL A 1 89 ? 7.975 -2.059 6.042 1.00 92.62 89 VAL A C 1
ATOM 690 O O . VAL A 1 89 ? 8.823 -2.845 6.462 1.00 92.62 89 VAL A O 1
ATOM 693 N N . LEU A 1 90 ? 7.129 -2.369 5.064 1.00 91.12 90 LEU A N 1
ATOM 694 C CA . LEU A 1 90 ? 7.249 -3.542 4.206 1.00 91.12 90 LEU A CA 1
ATOM 695 C C . LEU A 1 90 ? 7.840 -3.107 2.866 1.00 91.12 90 LEU A C 1
ATOM 697 O O . LEU A 1 90 ? 7.326 -2.182 2.245 1.00 91.12 90 LEU A O 1
ATOM 701 N N . ASN A 1 91 ? 8.883 -3.794 2.409 1.00 95.12 91 ASN A N 1
ATOM 702 C CA . ASN A 1 91 ? 9.404 -3.655 1.050 1.00 95.12 91 ASN A CA 1
ATOM 703 C C . ASN A 1 91 ? 8.932 -4.852 0.228 1.00 95.12 91 ASN A C 1
ATOM 705 O O . ASN A 1 91 ? 8.917 -5.973 0.741 1.00 95.12 91 ASN A O 1
ATOM 709 N N . PHE A 1 92 ? 8.577 -4.629 -1.032 1.00 93.12 92 PHE A N 1
ATOM 710 C CA . PHE A 1 92 ? 8.150 -5.701 -1.921 1.00 93.12 92 PHE A CA 1
ATOM 711 C C . PHE A 1 92 ? 8.718 -5.530 -3.330 1.00 93.12 92 PHE A C 1
ATOM 713 O O . PHE A 1 92 ? 9.024 -4.421 -3.767 1.00 93.12 92 PHE A O 1
ATOM 720 N N . ASP A 1 93 ? 8.845 -6.659 -4.022 1.00 95.25 93 ASP A N 1
ATOM 721 C CA . ASP A 1 93 ? 9.253 -6.774 -5.420 1.00 95.25 93 ASP A CA 1
ATOM 722 C C . ASP A 1 93 ? 8.515 -7.981 -6.003 1.00 95.25 93 ASP A C 1
ATOM 724 O O . ASP A 1 93 ? 8.581 -9.085 -5.458 1.00 95.25 93 ASP A O 1
ATOM 728 N N . THR A 1 94 ? 7.719 -7.751 -7.037 1.00 92.12 94 THR A N 1
ATOM 729 C CA . THR A 1 94 ? 6.801 -8.726 -7.620 1.00 92.12 94 THR A CA 1
ATOM 730 C C . THR A 1 94 ? 6.926 -8.706 -9.133 1.00 92.12 94 THR A C 1
ATOM 732 O O . THR A 1 94 ? 6.988 -7.652 -9.762 1.00 92.12 94 THR A O 1
ATOM 735 N N . VAL A 1 95 ? 6.918 -9.895 -9.731 1.00 91.69 95 VAL A N 1
ATOM 736 C CA . VAL A 1 95 ? 6.810 -10.071 -11.180 1.00 91.69 95 VAL A CA 1
ATOM 737 C C . VAL A 1 95 ? 5.443 -10.671 -11.476 1.00 91.69 95 VAL A C 1
ATOM 739 O O . VAL A 1 95 ? 5.135 -11.768 -11.011 1.00 91.69 95 VAL A O 1
ATOM 742 N N . GLY A 1 96 ? 4.631 -9.935 -12.231 1.00 87.12 96 GLY A N 1
ATOM 743 C CA . GLY A 1 96 ? 3.288 -10.334 -12.645 1.00 87.12 96 GLY A CA 1
ATOM 744 C C . GLY A 1 96 ? 3.206 -10.655 -14.137 1.00 87.12 96 GLY A C 1
ATOM 745 O O . GLY A 1 96 ? 4.121 -10.342 -14.907 1.00 87.12 96 GLY A O 1
ATOM 746 N N . ALA A 1 97 ? 2.107 -11.293 -14.538 1.00 79.94 97 ALA A N 1
ATOM 747 C CA . ALA A 1 97 ? 1.764 -11.631 -15.920 1.00 79.94 97 ALA A CA 1
ATOM 748 C C . ALA A 1 97 ? 0.281 -11.361 -16.187 1.00 79.94 97 ALA A C 1
ATOM 750 O O . ALA A 1 97 ? -0.513 -11.544 -15.236 1.00 79.94 97 ALA A O 1
#